Protein AF-A0A1T4RW12-F1 (afdb_monomer_lite)

Secondary structure (DSSP, 8-state):
--------HHHHHHHHHHHHHH---HHHHHHHHHHHHHHHTT---SHHHHHHHHHHHHT------

pLDDT: mean 81.56, std 14.89, range [49.94, 96.38]

Radius of gyration: 18.01 Å; chains: 1; bounding box: 42×23×52 Å

Sequence (65 aa):
MRKMVQIAPSSLEALALLQSDSGKTFQALMDEAIADLLKKHKRPVGMKEMFAQSLARGGRPAKRG

Organism: NCBI:txid225324

Foldseek 3Di:
DDDDDDDDPVRVVVLVVVCVVVVDDSVVVVLVVVCVVCVVVVHQSDDVSVVVVVVVVVPDDPPDD

Structure (mmCIF, N/CA/C/O backbone):
data_AF-A0A1T4RW12-F1
#
_entry.id   AF-A0A1T4RW12-F1
#
loop_
_atom_site.group_PDB
_atom_site.id
_atom_site.type_symbol
_atom_site.label_atom_id
_atom_site.label_alt_id
_atom_site.label_comp_id
_atom_site.label_asym_id
_atom_site.label_entity_id
_atom_site.label_seq_id
_atom_site.pdbx_PDB_ins_code
_atom_site.Cartn_x
_atom_site.Cartn_y
_atom_site.Cartn_z
_atom_site.occupancy
_atom_site.B_iso_or_equiv
_atom_site.auth_seq_id
_atom_site.auth_comp_id
_atom_site.auth_asym_id
_atom_site.auth_atom_id
_atom_site.pdbx_PDB_model_num
ATOM 1 N N . MET A 1 1 ? -2.410 15.968 -12.880 1.00 68.88 1 MET A N 1
ATOM 2 C CA . MET A 1 1 ? -3.671 15.390 -13.405 1.00 68.88 1 MET A CA 1
ATOM 3 C C . MET A 1 1 ? -4.308 14.564 -12.300 1.00 68.88 1 MET A C 1
ATOM 5 O O . MET A 1 1 ? -3.606 13.748 -11.719 1.00 68.88 1 MET A O 1
ATOM 9 N N . ARG A 1 2 ? -5.587 14.780 -11.976 1.00 82.31 2 ARG A N 1
ATOM 10 C CA . ARG A 1 2 ? -6.296 14.001 -10.948 1.00 82.31 2 ARG A CA 1
ATOM 11 C C . ARG A 1 2 ? -6.973 12.804 -11.614 1.00 82.31 2 ARG A C 1
ATOM 13 O O . ARG A 1 2 ? -7.749 12.998 -12.544 1.00 82.31 2 ARG A O 1
ATOM 20 N N . LYS A 1 3 ? -6.673 11.587 -11.159 1.00 85.56 3 LYS A N 1
ATOM 21 C CA . LYS A 1 3 ? -7.422 10.376 -11.521 1.00 85.56 3 LYS A CA 1
ATOM 22 C C . LYS A 1 3 ? -8.154 9.854 -10.292 1.00 85.56 3 LYS A C 1
ATOM 24 O O . LYS A 1 3 ? -7.631 9.949 -9.186 1.00 85.56 3 LYS A O 1
ATOM 29 N N . MET A 1 4 ? -9.357 9.334 -10.498 1.00 92.4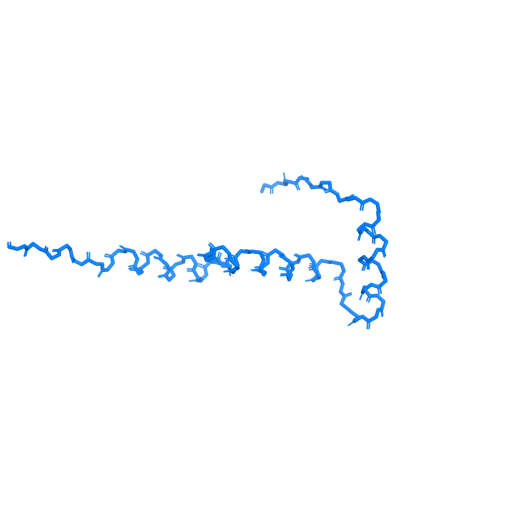4 4 MET A N 1
ATOM 30 C CA . MET A 1 4 ? -10.136 8.657 -9.464 1.00 92.44 4 MET A CA 1
ATOM 31 C C . MET A 1 4 ? -10.062 7.153 -9.695 1.00 92.44 4 MET A C 1
ATOM 33 O O . MET A 1 4 ? -10.074 6.702 -10.840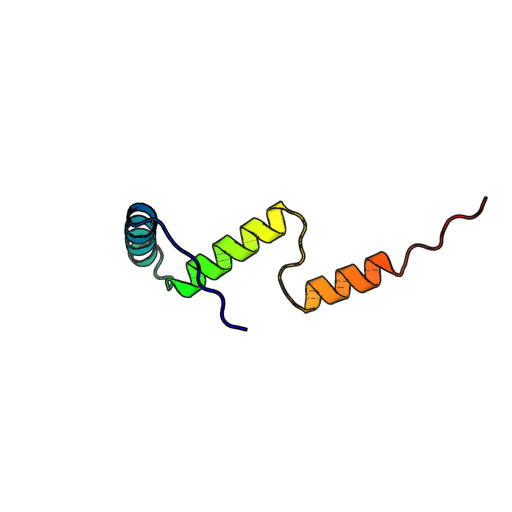 1.00 92.44 4 MET A O 1
ATOM 37 N N . VAL A 1 5 ? -9.973 6.397 -8.607 1.00 88.00 5 VAL A N 1
ATOM 38 C CA . VAL A 1 5 ? -9.946 4.935 -8.622 1.00 88.00 5 VAL A CA 1
ATOM 39 C C . VAL A 1 5 ? -11.038 4.453 -7.681 1.00 88.00 5 VAL A C 1
ATOM 41 O O . VAL A 1 5 ? -11.191 4.998 -6.589 1.00 88.00 5 VAL A O 1
ATOM 44 N N . GLN A 1 6 ? -11.808 3.459 -8.114 1.00 93.75 6 GLN A N 1
ATOM 45 C CA . GLN A 1 6 ? -12.755 2.779 -7.240 1.00 93.75 6 GLN A CA 1
ATOM 46 C C . GLN A 1 6 ? -12.047 1.641 -6.513 1.00 93.75 6 GLN A C 1
ATOM 48 O O . GLN A 1 6 ? -11.343 0.844 -7.131 1.00 93.75 6 GLN A O 1
ATOM 53 N N . ILE A 1 7 ? -12.256 1.575 -5.203 1.00 91.56 7 ILE A N 1
ATOM 54 C CA . ILE A 1 7 ? -11.781 0.495 -4.344 1.00 91.56 7 ILE A CA 1
ATOM 55 C C . ILE A 1 7 ? -13.024 -0.204 -3.804 1.00 91.56 7 ILE A C 1
ATOM 57 O O . ILE A 1 7 ? -13.966 0.461 -3.371 1.00 91.56 7 ILE A O 1
ATOM 61 N N . ALA A 1 8 ? -13.047 -1.535 -3.871 1.00 95.69 8 ALA A N 1
ATOM 62 C CA . ALA A 1 8 ? -14.157 -2.308 -3.333 1.00 95.69 8 ALA A CA 1
ATOM 63 C C . ALA A 1 8 ? -14.290 -2.066 -1.814 1.00 95.69 8 ALA A C 1
ATOM 65 O O . ALA A 1 8 ? -13.261 -1.984 -1.136 1.00 95.69 8 ALA A O 1
ATOM 66 N N . PRO A 1 9 ? -15.515 -1.997 -1.257 1.00 95.56 9 PRO A N 1
ATOM 67 C CA . PRO A 1 9 ? -15.717 -1.763 0.176 1.00 95.56 9 PRO A CA 1
ATOM 68 C C . PRO A 1 9 ? -14.958 -2.755 1.068 1.00 95.56 9 PRO A C 1
ATOM 70 O O . PRO A 1 9 ? -14.268 -2.346 1.995 1.00 95.56 9 PRO A O 1
ATOM 73 N N . SER A 1 10 ? -14.969 -4.041 0.710 1.00 95.12 10 SER A N 1
ATOM 74 C CA . SER A 1 10 ? -14.232 -5.085 1.434 1.00 95.12 10 SER A CA 1
ATOM 75 C C . SER A 1 10 ? -12.715 -4.868 1.431 1.00 95.12 10 SER A C 1
ATOM 77 O O . SER A 1 10 ? -12.035 -5.160 2.412 1.00 95.12 10 SER A O 1
ATOM 79 N N . SER A 1 11 ? -12.159 -4.325 0.346 1.00 94.75 11 SER A N 1
ATOM 80 C CA . SER A 1 11 ? -10.738 -3.977 0.280 1.00 94.75 11 SER A CA 1
ATOM 81 C C . SER A 1 11 ? -10.409 -2.754 1.135 1.00 94.75 11 SER A C 1
ATOM 83 O O . SER A 1 11 ? -9.328 -2.706 1.712 1.00 94.75 11 SER A O 1
ATOM 85 N N . LEU A 1 12 ? -11.322 -1.782 1.248 1.00 94.31 12 LEU A N 1
ATOM 86 C CA . LEU A 1 12 ? -11.145 -0.636 2.147 1.00 94.31 12 LEU A CA 1
ATOM 87 C C . LEU A 1 12 ? -11.137 -1.065 3.616 1.00 94.31 12 LEU A C 1
ATOM 89 O O . LEU A 1 12 ? -10.282 -0.606 4.369 1.00 94.31 12 LEU A O 1
ATOM 93 N N . GLU A 1 13 ? -12.034 -1.968 4.010 1.00 95.31 13 GLU A N 1
ATOM 94 C CA . GLU A 1 13 ? -12.063 -2.530 5.365 1.00 95.31 13 GLU A CA 1
ATOM 95 C C . GLU A 1 13 ? -10.763 -3.275 5.689 1.00 95.31 13 GLU A C 1
ATOM 97 O O . GLU A 1 13 ? -10.132 -3.015 6.714 1.00 95.31 13 GLU A O 1
ATOM 102 N N . ALA A 1 14 ? -10.301 -4.133 4.776 1.00 95.50 14 ALA A N 1
ATOM 103 C CA . ALA A 1 14 ? -9.032 -4.839 4.936 1.00 95.50 14 ALA A CA 1
ATOM 104 C C . ALA A 1 14 ? -7.830 -3.880 5.022 1.00 95.50 14 ALA A C 1
ATOM 106 O O . ALA A 1 14 ? -6.925 -4.093 5.827 1.00 95.50 14 ALA A O 1
ATOM 107 N N . LEU A 1 15 ? -7.824 -2.799 4.232 1.00 94.06 15 LEU A N 1
ATOM 108 C CA . LEU A 1 15 ? -6.778 -1.775 4.296 1.00 94.06 15 LEU A CA 1
ATOM 109 C C . LEU A 1 15 ? -6.801 -1.007 5.622 1.00 94.06 15 LEU A C 1
ATOM 111 O O . LEU A 1 15 ? -5.735 -0.667 6.123 1.00 94.06 15 LEU A O 1
ATOM 115 N N . ALA A 1 16 ? -7.974 -0.759 6.211 1.00 93.81 16 ALA A N 1
ATOM 116 C CA . ALA A 1 16 ? -8.087 -0.108 7.518 1.00 93.81 16 ALA A CA 1
ATOM 117 C C . ALA A 1 16 ? -7.545 -0.989 8.658 1.00 93.81 16 ALA A C 1
ATOM 119 O O . ALA A 1 16 ? -6.849 -0.492 9.549 1.00 93.81 16 ALA A O 1
ATOM 120 N N . LEU A 1 17 ? -7.806 -2.299 8.603 1.00 96.19 17 LEU A N 1
ATOM 121 C CA . LEU A 1 17 ? -7.208 -3.268 9.526 1.00 96.19 17 LEU A CA 1
ATOM 122 C C . LEU A 1 17 ? -5.684 -3.291 9.370 1.00 96.19 17 LEU A C 1
ATOM 124 O O . LEU A 1 17 ? -4.961 -3.071 10.337 1.00 96.19 17 LEU A O 1
ATOM 128 N N . LEU A 1 18 ? -5.193 -3.408 8.133 1.00 95.38 18 LEU A N 1
ATOM 129 C CA . LEU A 1 18 ? -3.759 -3.388 7.846 1.00 95.38 18 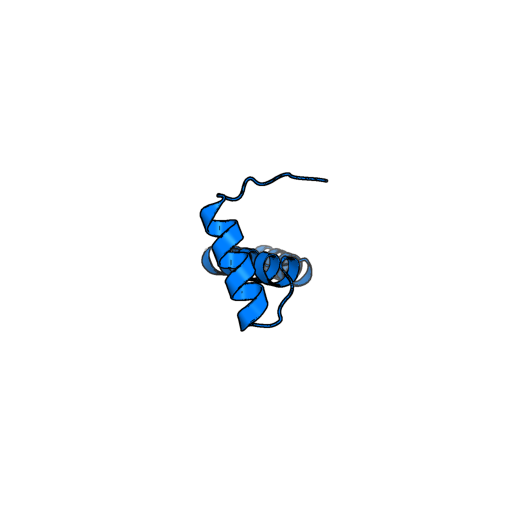LEU A CA 1
ATOM 130 C C . LEU A 1 18 ? -3.085 -2.079 8.283 1.00 95.38 18 LEU A C 1
ATOM 132 O O . LEU A 1 18 ? -1.936 -2.088 8.726 1.00 95.38 18 LEU A O 1
ATOM 136 N N . GLN A 1 19 ? -3.785 -0.949 8.172 1.00 95.88 19 GLN A N 1
ATOM 137 C CA . GLN A 1 19 ? -3.308 0.342 8.663 1.00 95.88 19 GLN A CA 1
ATOM 138 C C . GLN A 1 19 ? -3.060 0.297 10.175 1.00 95.88 19 GLN A C 1
ATOM 140 O O . GLN A 1 19 ? -2.033 0.777 10.652 1.00 95.88 19 GLN A O 1
ATOM 145 N N . SER A 1 20 ? -3.994 -0.305 10.909 1.00 94.50 20 SER A N 1
ATOM 146 C CA . SER A 1 20 ? -3.940 -0.430 12.366 1.00 94.50 20 SER A CA 1
ATOM 147 C C . SER A 1 20 ? -2.819 -1.374 12.801 1.00 94.50 20 SER A C 1
ATOM 149 O O . SER A 1 20 ? -2.064 -1.046 13.712 1.00 94.50 20 SER A O 1
ATOM 151 N N . ASP A 1 21 ? -2.654 -2.491 12.091 1.00 96.38 21 ASP A N 1
ATOM 152 C CA . ASP A 1 21 ? -1.651 -3.513 12.405 1.00 96.38 21 ASP A CA 1
ATOM 153 C C . ASP A 1 21 ? -0.219 -3.073 12.062 1.00 96.38 21 ASP A C 1
ATOM 155 O O . ASP A 1 21 ? 0.730 -3.385 12.779 1.00 96.38 21 ASP A O 1
ATOM 159 N N . SER A 1 22 ? -0.041 -2.352 10.951 1.00 93.88 22 SER A N 1
ATOM 160 C CA . SER A 1 22 ? 1.286 -1.964 10.448 1.00 93.88 22 SER A CA 1
ATOM 161 C C . SER A 1 22 ? 1.755 -0.583 10.909 1.00 93.88 22 SER A C 1
ATOM 163 O O . SER A 1 22 ? 2.931 -0.254 10.740 1.00 93.88 22 SER A O 1
ATOM 165 N N . GLY A 1 23 ? 0.846 0.259 11.414 1.00 94.06 23 GLY A N 1
ATOM 166 C CA . GLY A 1 23 ? 1.109 1.666 11.736 1.00 94.06 23 GLY A CA 1
ATOM 167 C C . GLY A 1 23 ? 1.406 2.556 10.519 1.00 94.06 23 GLY A C 1
ATOM 168 O O . GLY A 1 23 ? 1.739 3.732 10.678 1.00 94.06 23 GLY A O 1
ATOM 169 N N . LYS A 1 24 ? 1.311 2.027 9.292 1.00 93.38 24 LYS A N 1
ATOM 170 C CA . LYS A 1 24 ? 1.472 2.803 8.054 1.00 93.38 24 LYS A CA 1
ATOM 171 C C . LYS A 1 24 ? 0.221 3.631 7.795 1.00 93.38 24 LYS A C 1
ATOM 173 O O . LYS A 1 24 ? -0.852 3.292 8.262 1.00 93.38 24 LYS A O 1
ATOM 178 N N . THR A 1 25 ? 0.323 4.696 7.009 1.00 94.88 25 THR A N 1
ATOM 179 C CA . THR A 1 25 ? -0.863 5.425 6.533 1.00 94.88 25 THR A CA 1
ATOM 180 C C . THR A 1 25 ? -1.476 4.727 5.319 1.00 94.88 25 THR A C 1
ATOM 182 O O . THR A 1 25 ? -0.774 4.044 4.570 1.00 94.88 25 THR A O 1
ATOM 185 N N . PHE A 1 26 ? -2.764 4.962 5.057 1.00 90.50 26 PHE A N 1
ATOM 186 C CA . PHE A 1 26 ? -3.425 4.502 3.831 1.00 90.50 26 PHE A CA 1
ATOM 187 C C . PHE A 1 26 ? -2.645 4.871 2.558 1.00 90.50 26 PHE A C 1
ATOM 189 O O . PHE A 1 26 ? -2.452 4.032 1.684 1.00 90.50 26 PHE A O 1
ATOM 196 N N . GLN A 1 27 ? -2.139 6.107 2.468 1.00 89.38 27 GLN A N 1
ATOM 197 C CA . GLN A 1 27 ? -1.352 6.557 1.317 1.00 89.38 27 GLN A CA 1
ATOM 198 C C . GLN A 1 27 ? -0.073 5.726 1.140 1.00 89.38 27 GLN A C 1
ATOM 200 O O . GLN A 1 27 ? 0.222 5.308 0.025 1.00 89.38 27 GLN A O 1
ATOM 205 N N . ALA A 1 28 ? 0.646 5.428 2.228 1.00 91.88 28 ALA A N 1
ATOM 206 C CA . ALA A 1 28 ? 1.860 4.617 2.170 1.00 91.88 28 ALA A CA 1
ATOM 207 C C . ALA A 1 28 ? 1.576 3.181 1.696 1.00 91.88 28 ALA A C 1
ATOM 209 O O . ALA A 1 28 ? 2.333 2.643 0.892 1.00 91.88 28 ALA A O 1
ATOM 210 N N . LEU A 1 29 ? 0.465 2.583 2.143 1.00 93.75 29 LEU A N 1
ATOM 211 C CA . LEU A 1 29 ? 0.023 1.265 1.675 1.00 93.75 29 LEU A CA 1
ATOM 212 C C . LEU A 1 29 ? -0.319 1.277 0.178 1.00 93.75 29 LEU A C 1
ATOM 214 O O . LEU A 1 29 ? 0.046 0.358 -0.553 1.00 93.75 29 LEU A O 1
ATOM 218 N N . MET A 1 30 ? -0.987 2.331 -0.296 1.00 91.31 30 MET A N 1
ATOM 219 C CA . MET A 1 30 ? -1.316 2.483 -1.715 1.00 91.31 30 MET A CA 1
ATOM 220 C C . MET A 1 30 ? -0.068 2.685 -2.577 1.00 91.31 30 MET A C 1
ATOM 222 O O . MET A 1 30 ? 0.042 2.073 -3.640 1.00 91.31 30 MET A O 1
ATOM 226 N N . ASP A 1 31 ? 0.879 3.505 -2.126 1.00 90.44 31 ASP A N 1
ATOM 227 C CA . ASP A 1 31 ? 2.134 3.745 -2.841 1.00 90.44 31 ASP A CA 1
ATOM 228 C C . ASP A 1 31 ? 2.969 2.461 -2.947 1.00 90.44 31 ASP A C 1
ATOM 230 O O . ASP A 1 31 ? 3.512 2.163 -4.013 1.00 90.44 31 ASP A O 1
ATOM 234 N N . GLU A 1 32 ? 3.009 1.661 -1.878 1.00 91.75 32 GLU A N 1
ATOM 235 C CA . GLU A 1 32 ? 3.646 0.341 -1.858 1.00 91.75 32 GLU A CA 1
ATOM 236 C C . GLU A 1 32 ? 2.980 -0.619 -2.851 1.00 91.75 32 GLU A C 1
ATOM 238 O O . GLU A 1 32 ? 3.654 -1.163 -3.727 1.00 91.75 32 GLU A O 1
ATOM 243 N N . ALA A 1 33 ? 1.650 -0.750 -2.804 1.00 90.81 33 ALA A N 1
ATOM 244 C CA . ALA A 1 33 ? 0.905 -1.617 -3.716 1.00 90.81 33 ALA A CA 1
ATOM 245 C C . ALA A 1 33 ? 1.098 -1.224 -5.193 1.00 90.81 33 ALA A C 1
ATOM 247 O O . ALA A 1 33 ? 1.257 -2.087 -6.062 1.00 90.81 33 ALA A O 1
ATOM 248 N N . ILE A 1 34 ? 1.120 0.079 -5.494 1.00 89.44 34 ILE A N 1
ATOM 249 C CA . ILE A 1 34 ? 1.379 0.590 -6.845 1.00 89.44 34 ILE A CA 1
ATOM 250 C C . ILE A 1 34 ? 2.819 0.283 -7.266 1.00 89.44 34 ILE A C 1
ATOM 252 O O . ILE A 1 34 ? 3.042 -0.177 -8.390 1.00 89.44 34 ILE A O 1
ATOM 256 N N . ALA A 1 35 ? 3.797 0.523 -6.390 1.00 89.38 35 ALA A N 1
ATOM 257 C CA . ALA A 1 35 ? 5.199 0.261 -6.689 1.00 89.38 35 ALA A CA 1
ATOM 258 C C . ALA A 1 35 ? 5.442 -1.229 -6.959 1.00 89.38 35 ALA A C 1
ATOM 260 O O . ALA A 1 35 ? 6.093 -1.580 -7.944 1.00 89.38 35 ALA A O 1
ATOM 261 N N . ASP A 1 36 ? 4.875 -2.107 -6.140 1.00 89.94 36 ASP A N 1
ATOM 262 C CA . ASP A 1 36 ? 5.022 -3.551 -6.295 1.00 89.94 36 ASP A CA 1
ATOM 263 C C . ASP A 1 36 ? 4.336 -4.065 -7.561 1.00 89.94 36 ASP A C 1
ATOM 265 O O . ASP A 1 36 ? 4.912 -4.878 -8.293 1.00 89.94 36 ASP A O 1
ATOM 269 N N . LEU A 1 37 ? 3.162 -3.522 -7.901 1.00 92.44 37 LEU A N 1
ATOM 270 C CA . LEU A 1 37 ? 2.503 -3.806 -9.173 1.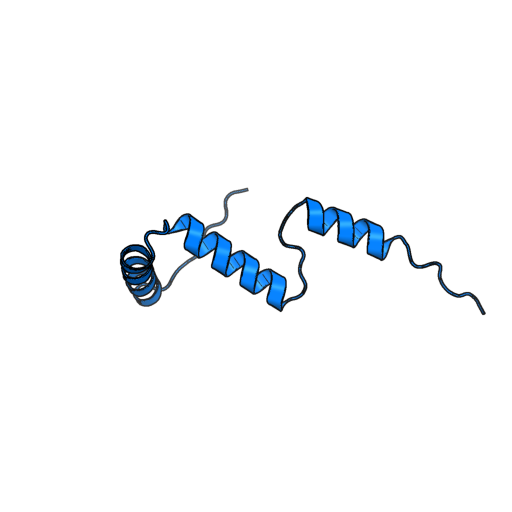00 92.44 37 LEU A CA 1
ATOM 271 C C . LEU A 1 37 ? 3.395 -3.410 -10.360 1.00 92.44 37 LEU A C 1
ATOM 273 O O . LEU A 1 37 ? 3.619 -4.205 -11.275 1.00 92.44 37 LEU A O 1
ATOM 277 N N . LEU A 1 38 ? 3.941 -2.195 -10.354 1.00 89.50 38 LEU A N 1
ATOM 278 C CA . LEU A 1 38 ? 4.793 -1.705 -11.437 1.00 89.50 38 LEU A CA 1
ATOM 279 C C . LEU A 1 38 ? 6.095 -2.511 -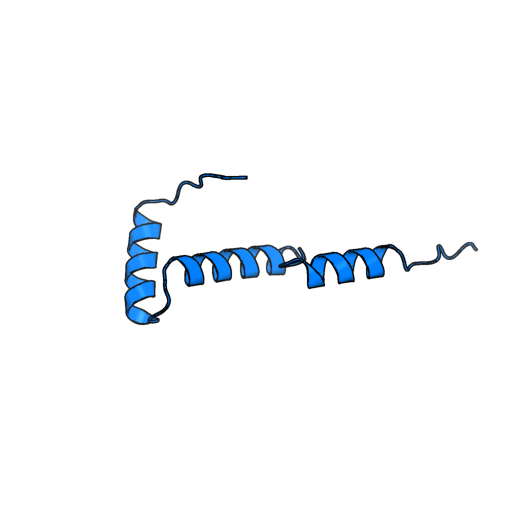11.554 1.00 89.50 38 LEU A C 1
ATOM 281 O O . LEU A 1 38 ? 6.455 -2.918 -12.664 1.00 89.50 38 LEU A O 1
ATOM 285 N N . LYS A 1 39 ? 6.745 -2.833 -10.429 1.00 88.19 39 LYS A N 1
ATOM 286 C CA . LYS A 1 39 ? 7.929 -3.705 -10.386 1.00 88.19 39 LYS A CA 1
ATOM 287 C C . LYS A 1 39 ? 7.637 -5.084 -10.973 1.00 88.19 39 LYS A C 1
ATOM 289 O O . LYS A 1 39 ? 8.397 -5.548 -11.824 1.00 88.19 39 LYS A O 1
ATOM 294 N N . LYS A 1 40 ? 6.511 -5.712 -10.605 1.00 91.44 40 LYS A N 1
ATOM 295 C CA . LYS A 1 40 ? 6.077 -7.015 -11.149 1.00 91.44 40 LYS A CA 1
ATOM 296 C C . LYS A 1 40 ? 5.960 -6.996 -12.676 1.00 91.44 40 LYS A C 1
ATOM 298 O O . LYS A 1 40 ? 6.290 -7.977 -13.340 1.00 91.44 40 LYS A O 1
ATOM 303 N N . HIS A 1 41 ? 5.554 -5.864 -13.246 1.00 91.25 41 HIS A N 1
ATOM 304 C CA . HIS A 1 41 ? 5.448 -5.664 -14.692 1.00 91.25 41 HIS A CA 1
ATOM 305 C C . HIS A 1 41 ? 6.703 -5.051 -15.341 1.00 91.25 41 HIS A C 1
ATOM 307 O O . HIS A 1 41 ? 6.650 -4.641 -16.504 1.00 91.25 41 HIS A O 1
ATOM 313 N N . LYS A 1 42 ? 7.837 -4.997 -14.621 1.00 85.31 42 LYS A N 1
ATOM 314 C CA . LYS A 1 42 ? 9.116 -4.410 -15.073 1.00 85.31 42 LYS A CA 1
ATOM 315 C C . LYS A 1 42 ? 8.968 -2.959 -15.545 1.00 85.31 42 LYS A C 1
ATOM 317 O O . LYS A 1 42 ? 9.683 -2.498 -16.441 1.00 85.31 42 LYS A O 1
ATOM 322 N N . ARG A 1 43 ? 8.008 -2.236 -14.968 1.00 81.69 43 ARG A N 1
ATOM 323 C CA . ARG A 1 43 ? 7.820 -0.807 -15.195 1.00 81.69 43 ARG A CA 1
ATOM 324 C C . ARG A 1 43 ? 8.656 -0.037 -14.171 1.00 81.69 43 ARG A C 1
ATOM 326 O O . ARG A 1 43 ? 8.692 -0.438 -13.013 1.00 81.69 43 ARG A O 1
ATOM 333 N N . PRO A 1 44 ? 9.341 1.034 -14.594 1.00 76.38 44 PRO A N 1
ATOM 334 C CA . PRO A 1 44 ? 10.118 1.853 -13.675 1.00 76.38 44 PRO A CA 1
ATOM 335 C C . PRO A 1 44 ? 9.183 2.564 -12.686 1.00 76.38 44 PRO A C 1
ATOM 337 O O . PRO A 1 44 ? 8.194 3.174 -13.098 1.00 76.38 44 PRO A O 1
ATOM 340 N N . VAL A 1 45 ? 9.502 2.493 -11.396 1.00 73.19 45 VAL A N 1
ATOM 341 C CA . VAL A 1 45 ? 8.800 3.159 -10.298 1.00 73.19 45 VAL A CA 1
ATOM 342 C C . VAL A 1 45 ? 9.499 4.477 -9.972 1.00 73.19 45 VAL A C 1
ATOM 344 O O . VAL A 1 45 ? 10.329 4.594 -9.077 1.00 73.19 45 VAL A O 1
ATOM 347 N N . GLY A 1 46 ? 9.153 5.512 -10.736 1.00 68.50 46 GLY A N 1
ATOM 348 C CA . GLY A 1 46 ? 9.578 6.886 -10.469 1.00 68.50 46 GLY A CA 1
ATOM 349 C C . GLY A 1 46 ? 10.595 7.450 -11.459 1.00 68.50 46 GLY A C 1
ATOM 350 O O . GLY A 1 46 ? 11.121 6.768 -12.338 1.00 68.50 46 GLY A O 1
ATOM 351 N N . MET A 1 47 ? 10.850 8.753 -11.321 1.00 56.56 47 MET A N 1
ATOM 352 C CA . MET A 1 47 ? 11.572 9.538 -12.326 1.00 56.56 47 MET A CA 1
ATOM 353 C C . MET A 1 47 ? 12.993 9.022 -12.572 1.00 56.56 47 MET A C 1
ATOM 355 O O . MET A 1 47 ? 13.376 8.837 -13.722 1.00 56.56 47 MET A O 1
ATOM 359 N N . LYS A 1 48 ? 13.764 8.726 -11.517 1.00 62.91 48 LYS A N 1
ATOM 360 C CA . LYS A 1 48 ? 15.145 8.222 -11.656 1.00 62.91 48 LYS A CA 1
ATOM 361 C C . LYS A 1 48 ? 15.213 6.906 -12.432 1.00 62.91 48 LYS A C 1
ATOM 363 O O . LYS A 1 48 ? 16.064 6.759 -13.305 1.00 62.91 48 LYS A O 1
ATOM 368 N N . GLU A 1 49 ? 14.305 5.975 -12.159 1.00 65.38 49 GLU A N 1
ATOM 369 C CA . GLU A 1 49 ? 14.267 4.692 -12.863 1.00 65.38 49 GLU A CA 1
ATOM 370 C C . GLU A 1 49 ? 13.760 4.837 -14.302 1.00 65.38 49 GLU A C 1
ATOM 372 O O . GLU A 1 49 ? 14.249 4.151 -15.201 1.00 65.38 49 GLU A O 1
ATOM 377 N N . MET A 1 50 ? 12.831 5.767 -14.552 1.00 63.56 50 MET A N 1
ATOM 378 C CA . MET A 1 50 ? 12.415 6.130 -15.910 1.00 63.56 50 MET A CA 1
ATOM 379 C C . MET A 1 50 ? 13.591 6.690 -16.718 1.00 63.56 50 MET A C 1
ATOM 381 O O . MET A 1 50 ? 13.798 6.271 -17.856 1.00 63.56 50 MET A O 1
ATOM 385 N N . PHE A 1 51 ? 14.396 7.583 -16.128 1.00 63.75 51 PHE A N 1
ATOM 386 C CA . PHE A 1 51 ? 15.603 8.114 -16.766 1.00 63.75 51 PHE A CA 1
ATOM 387 C C . PHE A 1 51 ? 16.640 7.015 -17.028 1.00 63.75 51 PHE A C 1
ATOM 389 O O . PHE A 1 51 ? 17.161 6.927 -18.140 1.00 63.75 51 PHE A O 1
ATOM 396 N N . ALA A 1 52 ? 16.882 6.124 -16.063 1.00 70.38 52 ALA A N 1
ATOM 397 C CA . ALA A 1 52 ? 17.792 4.992 -16.237 1.00 70.38 52 ALA A CA 1
ATOM 398 C C . ALA A 1 52 ? 17.347 4.043 -17.368 1.00 70.38 52 ALA A C 1
ATOM 400 O O . ALA A 1 52 ? 18.173 3.618 -18.174 1.00 70.38 52 ALA A O 1
ATOM 401 N N . GLN A 1 53 ? 16.046 3.745 -17.491 1.00 65.50 53 GLN A N 1
ATOM 402 C CA . GLN A 1 53 ? 15.537 2.926 -18.598 1.00 65.50 53 GLN A CA 1
ATOM 403 C C . GLN A 1 53 ? 15.643 3.623 -19.957 1.00 65.50 53 GLN A C 1
ATOM 405 O O . GLN A 1 53 ? 15.949 2.958 -20.947 1.00 65.50 53 GLN A O 1
ATOM 410 N N . SER A 1 54 ? 15.407 4.934 -20.029 1.00 63.19 54 SER A N 1
ATOM 411 C CA . SER A 1 54 ? 15.594 5.698 -21.269 1.00 63.19 54 SER A CA 1
ATOM 412 C C . SER A 1 54 ? 17.055 5.678 -21.726 1.00 63.19 54 SER A C 1
ATOM 414 O O . SER A 1 54 ? 17.319 5.415 -22.899 1.00 63.19 54 SER A O 1
ATOM 416 N N . LEU A 1 55 ? 18.005 5.843 -20.798 1.00 69.12 55 LEU A N 1
ATOM 417 C CA . LEU A 1 55 ? 19.439 5.719 -21.084 1.00 69.12 55 LEU A CA 1
ATOM 418 C C . LEU A 1 55 ? 19.814 4.290 -21.519 1.00 69.12 55 LEU A C 1
ATOM 420 O O . LEU A 1 55 ? 20.524 4.112 -22.506 1.00 69.12 55 LEU A O 1
ATOM 424 N N . ALA A 1 56 ? 19.276 3.261 -20.857 1.00 68.75 56 ALA A N 1
ATOM 425 C CA . ALA A 1 56 ? 19.521 1.863 -21.220 1.00 68.75 56 ALA A CA 1
ATOM 426 C C . ALA A 1 56 ? 18.920 1.465 -22.586 1.00 68.75 56 ALA A C 1
ATOM 428 O O . ALA A 1 56 ? 19.471 0.610 -23.279 1.00 68.75 56 ALA A O 1
ATOM 429 N N . ARG A 1 57 ? 17.799 2.074 -22.999 1.00 63.31 57 ARG A N 1
ATOM 430 C CA . ARG A 1 57 ? 17.190 1.855 -24.325 1.00 63.31 57 ARG A CA 1
ATOM 431 C C . ARG A 1 57 ? 17.920 2.604 -25.443 1.00 63.31 57 ARG A C 1
ATOM 433 O O . ARG A 1 57 ? 17.941 2.101 -26.561 1.00 63.31 57 ARG A O 1
ATOM 440 N N . GLY A 1 58 ? 18.537 3.750 -25.148 1.00 61.50 58 GLY A N 1
ATOM 441 C CA . GLY A 1 58 ? 19.339 4.521 -26.107 1.00 61.50 58 GLY A CA 1
ATOM 442 C C . GLY A 1 58 ? 20.753 3.975 -26.354 1.00 61.50 58 GLY A C 1
ATOM 443 O O . GLY A 1 58 ? 21.411 4.405 -27.294 1.00 61.50 58 GLY A O 1
ATOM 444 N N . GLY A 1 59 ? 21.221 3.026 -25.535 1.00 55.12 59 GLY A N 1
ATOM 445 C CA . GLY A 1 59 ? 22.607 2.543 -25.537 1.00 55.12 59 GLY A CA 1
ATOM 446 C C . GLY A 1 59 ? 22.882 1.217 -26.255 1.00 55.12 59 GLY A C 1
ATOM 447 O O . GLY A 1 59 ? 23.986 0.700 -26.115 1.00 55.12 59 GLY A O 1
ATOM 448 N N . ARG A 1 60 ? 21.935 0.619 -26.997 1.00 56.81 60 ARG A 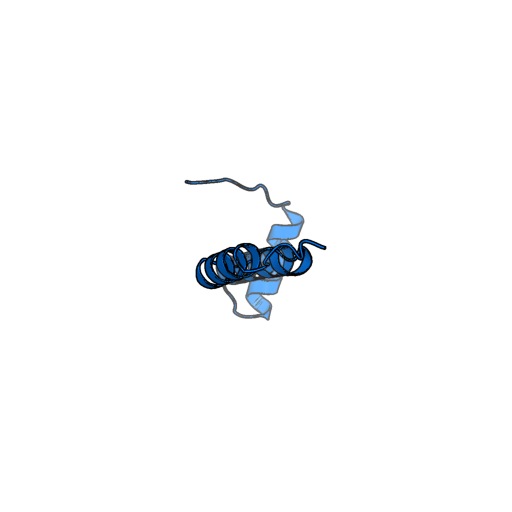N 1
ATOM 449 C CA . ARG A 1 60 ? 22.258 -0.549 -27.844 1.00 56.81 60 ARG A CA 1
ATOM 450 C C . ARG A 1 60 ? 22.691 -0.079 -29.233 1.00 56.81 60 ARG A C 1
ATOM 452 O O . ARG A 1 60 ? 21.809 0.231 -30.034 1.00 56.81 60 ARG A O 1
ATOM 459 N N . PRO A 1 61 ? 23.994 -0.074 -29.576 1.00 50.00 61 PRO A N 1
ATOM 460 C CA . PRO A 1 61 ? 24.367 -0.018 -30.977 1.00 50.00 61 PRO A CA 1
ATOM 461 C C . PRO A 1 61 ? 23.796 -1.269 -31.648 1.00 50.00 61 PRO A C 1
ATOM 463 O O . PRO A 1 61 ? 24.022 -2.397 -31.201 1.00 50.00 61 PRO A O 1
ATOM 466 N N . ALA A 1 62 ? 22.996 -1.062 -32.693 1.00 56.84 62 ALA A N 1
ATOM 467 C CA . ALA A 1 62 ? 22.590 -2.132 -33.583 1.00 56.84 62 ALA A CA 1
ATOM 468 C C . ALA A 1 62 ? 23.868 -2.812 -34.083 1.00 56.84 62 ALA A C 1
ATOM 470 O O . ALA A 1 62 ? 24.672 -2.192 -34.779 1.00 56.84 62 ALA A O 1
ATOM 471 N N . LYS A 1 63 ? 24.071 -4.071 -33.688 1.00 56.97 63 LYS A N 1
ATOM 472 C CA . LYS A 1 63 ? 25.097 -4.935 -34.263 1.00 56.97 63 LYS A CA 1
ATOM 473 C C . LYS A 1 63 ? 24.748 -5.096 -35.745 1.00 56.97 63 LYS A C 1
ATOM 475 O O . LYS A 1 63 ? 23.913 -5.924 -36.093 1.00 56.97 63 LYS A O 1
ATOM 480 N N . ARG A 1 64 ? 25.303 -4.227 -36.593 1.00 49.94 64 ARG A N 1
ATOM 481 C CA . ARG A 1 64 ? 25.326 -4.416 -38.044 1.00 49.94 64 ARG A CA 1
ATOM 482 C C . ARG A 1 64 ? 26.346 -5.522 -38.299 1.00 49.94 64 ARG A C 1
ATOM 484 O O . ARG A 1 64 ? 27.472 -5.428 -37.810 1.00 49.94 64 ARG A O 1
ATOM 491 N N . GLY A 1 65 ? 25.868 -6.601 -38.915 1.00 53.88 65 GLY A N 1
ATOM 492 C CA . GLY A 1 65 ? 26.714 -7.640 -39.494 1.00 53.88 65 GLY A CA 1
ATOM 493 C C . GLY A 1 65 ? 27.461 -7.142 -40.718 1.00 53.88 65 GLY A C 1
ATOM 494 O O . GLY A 1 65 ? 27.196 -5.992 -41.147 1.00 53.88 65 GLY A O 1
#